Protein AF-L7S677-F1 (afdb_monomer)

Structure (mmCIF, N/CA/C/O backbone):
data_AF-L7S677-F1
#
_entry.id   AF-L7S677-F1
#
loop_
_atom_site.group_PDB
_atom_site.id
_atom_site.type_symbol
_atom_site.label_atom_id
_atom_site.label_alt_id
_atom_site.label_comp_id
_atom_site.label_asym_id
_atom_site.label_entity_id
_atom_site.label_seq_id
_atom_site.pdbx_PDB_ins_code
_atom_site.Cartn_x
_atom_site.Cartn_y
_atom_site.Cartn_z
_atom_site.occupancy
_atom_site.B_iso_or_equiv
_atom_site.auth_seq_id
_atom_site.auth_comp_id
_atom_site.auth_asym_id
_atom_site.auth_atom_id
_atom_site.pdbx_PDB_model_num
ATOM 1 N N . ASN A 1 1 ? 2.369 7.984 19.930 1.00 89.00 1 ASN A N 1
ATOM 2 C CA . ASN A 1 1 ? 3.121 6.798 19.449 1.00 89.00 1 ASN A CA 1
ATOM 3 C C . ASN A 1 1 ? 2.360 6.013 18.391 1.00 89.00 1 ASN A C 1
ATOM 5 O O . ASN A 1 1 ? 2.889 5.852 17.300 1.00 89.00 1 ASN A O 1
ATOM 9 N N . THR A 1 2 ? 1.112 5.613 18.650 1.00 97.69 2 THR A N 1
ATOM 10 C CA . THR A 1 2 ? 0.247 4.869 17.709 1.00 97.69 2 THR A CA 1
ATOM 11 C C . THR A 1 2 ? 0.176 5.500 16.314 1.00 97.69 2 THR A C 1
ATOM 13 O O . THR A 1 2 ? 0.432 4.824 15.320 1.00 97.69 2 THR A O 1
ATOM 16 N N . TRP A 1 3 ? -0.055 6.818 16.234 1.00 98.31 3 TRP A N 1
ATOM 17 C CA . TRP A 1 3 ? -0.102 7.558 14.964 1.00 98.31 3 TRP A CA 1
ATOM 18 C C . TRP A 1 3 ? 1.176 7.428 14.125 1.00 98.31 3 TRP A C 1
ATOM 20 O O . TRP A 1 3 ? 1.102 7.122 12.940 1.00 98.31 3 TRP A O 1
ATOM 30 N N . LEU A 1 4 ? 2.353 7.611 14.737 1.00 98.38 4 LEU A N 1
ATOM 31 C CA . LEU A 1 4 ? 3.632 7.538 14.024 1.00 98.38 4 LEU A CA 1
ATOM 32 C C . LEU A 1 4 ? 3.864 6.144 13.431 1.00 98.38 4 LEU A C 1
ATOM 34 O O . LEU A 1 4 ? 4.283 6.045 12.283 1.00 98.38 4 LEU A O 1
ATOM 38 N N . ILE A 1 5 ? 3.521 5.074 14.158 1.00 98.38 5 ILE A N 1
ATOM 39 C CA . ILE A 1 5 ? 3.566 3.719 13.585 1.00 98.38 5 ILE A CA 1
ATOM 40 C C . ILE A 1 5 ? 2.572 3.589 12.433 1.00 98.38 5 ILE A C 1
ATOM 42 O O . ILE A 1 5 ? 2.911 2.994 11.418 1.00 98.38 5 ILE A O 1
ATOM 46 N N . GLY A 1 6 ? 1.369 4.157 12.559 1.00 98.56 6 GLY A N 1
ATOM 47 C CA . GLY A 1 6 ? 0.382 4.162 11.478 1.00 98.56 6 GLY A CA 1
ATOM 48 C C . GLY A 1 6 ? 0.934 4.779 10.189 1.00 98.56 6 GLY A C 1
ATOM 49 O O . GLY A 1 6 ? 0.781 4.202 9.116 1.00 98.56 6 GLY A O 1
ATOM 50 N N . VAL A 1 7 ? 1.667 5.893 10.296 1.00 98.75 7 VAL A N 1
ATOM 51 C CA . VAL A 1 7 ? 2.364 6.512 9.155 1.00 98.75 7 VAL A CA 1
ATOM 52 C C . VAL A 1 7 ? 3.439 5.582 8.580 1.00 98.75 7 VAL A C 1
ATOM 54 O O . VAL A 1 7 ? 3.534 5.437 7.363 1.00 98.75 7 VAL A O 1
ATOM 57 N N . VAL A 1 8 ? 4.222 4.901 9.422 1.00 98.69 8 VAL A N 1
ATOM 58 C CA . VAL A 1 8 ? 5.234 3.932 8.956 1.00 98.69 8 VAL A CA 1
ATOM 59 C C . VAL A 1 8 ? 4.585 2.737 8.247 1.00 98.69 8 VAL A C 1
ATOM 61 O O . VAL A 1 8 ? 5.066 2.325 7.190 1.00 98.69 8 VAL A O 1
ATOM 64 N N . ILE A 1 9 ? 3.479 2.203 8.777 1.00 98.75 9 ILE A N 1
ATOM 65 C CA . ILE A 1 9 ? 2.702 1.131 8.138 1.00 98.75 9 ILE A CA 1
ATOM 66 C C . ILE A 1 9 ? 2.183 1.599 6.780 1.00 98.75 9 ILE A C 1
ATOM 68 O O . ILE A 1 9 ? 2.338 0.873 5.798 1.00 98.75 9 ILE A O 1
ATOM 72 N N . LEU A 1 10 ? 1.623 2.811 6.699 1.00 98.75 10 LEU A N 1
ATOM 73 C CA . LEU A 1 10 ? 1.127 3.388 5.450 1.00 98.75 10 LEU A CA 1
ATOM 74 C C . LEU A 1 10 ? 2.233 3.445 4.389 1.00 98.75 10 LEU A C 1
ATOM 76 O O . LEU A 1 10 ? 2.069 2.887 3.306 1.00 98.75 10 LEU A O 1
ATOM 80 N N . LEU A 1 11 ? 3.380 4.044 4.716 1.00 98.75 11 LEU A N 1
ATOM 81 C CA . LEU A 1 11 ? 4.506 4.173 3.785 1.00 98.75 11 LEU A CA 1
ATOM 82 C C . LEU A 1 11 ? 5.075 2.809 3.367 1.00 98.75 11 LEU A C 1
ATOM 84 O O . LEU A 1 11 ? 5.379 2.595 2.194 1.00 98.75 11 LEU A O 1
ATOM 88 N N . THR A 1 12 ? 5.168 1.858 4.300 1.00 98.69 12 THR A N 1
ATOM 89 C CA . THR A 1 12 ? 5.655 0.499 4.004 1.00 98.69 12 THR A CA 1
ATOM 90 C C . THR A 1 12 ? 4.664 -0.271 3.128 1.00 98.69 12 THR A C 1
ATOM 92 O O . THR A 1 12 ? 5.071 -1.004 2.227 1.00 98.69 12 THR A O 1
ATOM 95 N N . THR A 1 13 ? 3.359 -0.073 3.330 1.00 98.81 13 THR A N 1
ATOM 96 C CA . THR A 1 13 ? 2.303 -0.673 2.499 1.00 98.81 13 THR A CA 1
ATOM 97 C C . THR A 1 13 ? 2.331 -0.102 1.084 1.00 98.81 13 THR A C 1
ATOM 99 O O . THR A 1 13 ? 2.283 -0.869 0.124 1.00 98.81 13 THR A O 1
ATOM 102 N N . MET A 1 14 ? 2.501 1.219 0.936 1.00 98.69 14 MET A N 1
ATOM 103 C CA . MET A 1 14 ? 2.680 1.869 -0.370 1.00 98.69 14 MET A CA 1
ATOM 104 C C . MET A 1 14 ? 3.898 1.310 -1.112 1.00 98.69 14 MET A C 1
ATOM 106 O O . MET A 1 14 ? 3.789 0.941 -2.280 1.00 98.69 14 MET A O 1
ATOM 110 N N . LEU A 1 15 ? 5.037 1.181 -0.423 1.00 98.38 15 LEU A N 1
ATOM 111 C CA . LEU A 1 15 ? 6.243 0.574 -0.986 1.00 98.38 15 LEU A CA 1
ATOM 112 C C . LEU A 1 15 ? 5.997 -0.880 -1.414 1.00 98.38 15 LEU A C 1
ATOM 114 O O . LEU A 1 15 ? 6.365 -1.269 -2.518 1.00 98.38 15 LEU A O 1
ATOM 118 N N . THR A 1 16 ? 5.341 -1.675 -0.569 1.00 98.75 16 THR A N 1
ATOM 119 C CA . THR A 1 16 ? 5.040 -3.087 -0.851 1.00 98.75 16 THR A CA 1
ATOM 120 C C . THR A 1 16 ? 4.147 -3.240 -2.080 1.00 98.75 16 THR A C 1
ATOM 122 O O . THR A 1 16 ? 4.438 -4.071 -2.943 1.00 98.75 16 THR A O 1
ATOM 125 N N . ALA A 1 17 ? 3.092 -2.427 -2.186 1.00 98.69 17 ALA A N 1
ATOM 126 C CA . ALA A 1 17 ? 2.174 -2.429 -3.321 1.00 98.69 17 ALA A CA 1
ATOM 127 C C . ALA A 1 17 ? 2.871 -1.994 -4.616 1.00 98.69 17 ALA A C 1
ATOM 129 O O . ALA A 1 17 ? 2.725 -2.664 -5.636 1.00 98.69 17 ALA A O 1
ATOM 130 N N . PHE A 1 18 ? 3.686 -0.934 -4.562 1.00 98.62 18 PHE A N 1
ATOM 131 C CA . PHE A 1 18 ? 4.504 -0.497 -5.693 1.00 98.62 18 PHE A CA 1
ATOM 132 C C . PHE A 1 18 ? 5.415 -1.624 -6.190 1.00 98.62 18 PHE A C 1
ATOM 134 O O . PHE A 1 18 ? 5.365 -1.964 -7.367 1.00 98.62 18 PHE A O 1
ATOM 141 N N . LEU A 1 19 ? 6.188 -2.258 -5.301 1.00 98.50 19 LEU A N 1
ATOM 142 C CA . LEU A 1 19 ? 7.079 -3.358 -5.681 1.00 98.50 19 LEU A CA 1
ATOM 143 C C . LEU A 1 19 ? 6.311 -4.535 -6.296 1.00 98.50 19 LEU A C 1
ATOM 145 O O . LEU A 1 19 ? 6.774 -5.109 -7.277 1.00 98.50 19 LEU A O 1
ATOM 149 N N . GLY A 1 20 ? 5.130 -4.856 -5.758 1.00 98.44 20 GLY A N 1
ATOM 150 C CA . GLY A 1 20 ? 4.251 -5.901 -6.287 1.00 98.44 20 GLY A CA 1
ATOM 151 C C . GLY A 1 20 ? 3.733 -5.585 -7.688 1.00 98.44 20 GLY A C 1
ATOM 152 O O . GLY A 1 20 ? 3.725 -6.458 -8.553 1.00 98.44 20 GLY A O 1
ATOM 153 N N . TYR A 1 21 ? 3.378 -4.324 -7.943 1.00 98.38 21 TYR A N 1
ATOM 154 C CA . TYR A 1 21 ? 2.912 -3.866 -9.252 1.00 98.38 21 TYR A CA 1
ATOM 155 C C . TYR A 1 21 ? 3.989 -3.958 -10.341 1.00 98.38 21 TYR A C 1
ATOM 157 O O . TYR A 1 21 ? 3.660 -4.044 -11.522 1.00 98.38 21 TYR A O 1
ATOM 165 N N . VAL A 1 22 ? 5.275 -3.992 -9.979 1.00 98.31 22 VAL A N 1
ATOM 166 C CA . VAL A 1 22 ? 6.378 -4.172 -10.940 1.00 98.31 22 VAL A CA 1
ATOM 167 C C . VAL A 1 22 ? 6.514 -5.631 -11.405 1.00 98.31 22 VAL A C 1
ATOM 169 O O . VAL A 1 22 ? 6.987 -5.883 -12.513 1.00 98.31 22 VAL A O 1
ATOM 172 N N . LEU A 1 23 ? 6.079 -6.603 -10.594 1.00 98.19 23 LEU A N 1
ATOM 173 C CA . LEU A 1 23 ? 6.353 -8.030 -10.815 1.00 98.19 23 LEU A CA 1
ATOM 174 C C . LEU A 1 23 ? 5.742 -8.648 -12.087 1.00 98.19 23 LEU A C 1
ATOM 176 O O . LEU A 1 23 ? 6.419 -9.481 -12.690 1.00 98.19 23 LEU A O 1
ATOM 180 N N . PRO A 1 24 ? 4.527 -8.272 -12.542 1.00 97.50 24 PRO A N 1
ATOM 181 C CA . PRO A 1 24 ? 3.958 -8.793 -13.789 1.00 97.50 24 PRO A CA 1
ATOM 182 C C . PRO A 1 24 ? 4.765 -8.439 -15.045 1.00 97.50 24 PRO A C 1
ATOM 184 O O . PRO A 1 24 ? 4.596 -9.084 -16.077 1.00 97.50 24 PRO A O 1
ATOM 187 N N . TRP A 1 25 ? 5.648 -7.437 -14.954 1.00 97.19 25 TRP A N 1
ATOM 188 C CA . TRP A 1 25 ? 6.532 -7.003 -16.037 1.00 97.19 25 TRP A CA 1
ATOM 189 C C . TRP A 1 25 ? 5.799 -6.550 -17.315 1.00 97.19 25 TRP A C 1
ATOM 191 O O . TRP A 1 25 ? 6.217 -6.837 -18.443 1.00 97.19 25 TRP A O 1
ATOM 201 N N . GLY A 1 26 ? 4.693 -5.824 -17.132 1.00 98.00 26 GLY A N 1
ATOM 202 C CA . GLY A 1 26 ? 4.003 -5.115 -18.208 1.00 98.00 26 GLY A CA 1
ATOM 203 C C . GLY A 1 26 ? 4.576 -3.717 -18.471 1.00 98.00 26 GLY A C 1
ATOM 204 O O . GLY A 1 26 ? 5.535 -3.286 -17.821 1.00 98.00 26 GLY A O 1
ATOM 205 N N . GLN A 1 27 ? 3.999 -2.988 -19.428 1.00 97.88 27 GLN A N 1
ATOM 206 C CA . GLN A 1 27 ? 4.455 -1.632 -19.759 1.00 97.88 27 GLN A CA 1
ATOM 207 C C . GLN A 1 27 ? 4.363 -0.671 -18.568 1.00 97.88 27 GLN A C 1
ATOM 209 O O . GLN A 1 27 ? 5.358 -0.045 -18.195 1.00 97.88 27 GLN A O 1
ATOM 214 N N . MET A 1 28 ? 3.198 -0.602 -17.923 1.00 97.81 28 MET A N 1
ATOM 215 C CA . MET A 1 28 ? 2.997 0.250 -16.751 1.00 97.81 28 MET A CA 1
ATOM 216 C C . MET A 1 28 ? 3.874 -0.173 -15.566 1.00 97.81 28 MET A C 1
ATOM 218 O O . MET A 1 28 ? 4.379 0.685 -14.841 1.00 97.81 28 MET A O 1
ATOM 222 N N . SER A 1 29 ? 4.140 -1.472 -15.399 1.00 97.62 29 SER A N 1
ATOM 223 C CA . SER A 1 29 ? 5.113 -1.982 -14.426 1.00 97.62 29 SER A CA 1
ATOM 224 C C . SER A 1 29 ? 6.520 -1.413 -14.656 1.00 97.62 29 SER A C 1
ATOM 226 O O . SER A 1 29 ? 7.119 -0.874 -13.724 1.00 97.62 29 SER A O 1
ATOM 228 N N . LEU A 1 30 ? 7.056 -1.511 -15.880 1.00 97.88 30 LEU A N 1
ATOM 229 C CA . LEU A 1 30 ? 8.417 -1.061 -16.203 1.00 97.88 30 LEU A CA 1
ATOM 230 C C . LEU A 1 30 ? 8.558 0.460 -16.080 1.00 97.88 30 LEU A C 1
ATOM 232 O O . LEU A 1 30 ? 9.489 0.960 -15.439 1.00 97.88 30 LEU A O 1
ATOM 236 N N . TRP A 1 31 ? 7.645 1.204 -16.701 1.00 98.12 31 TRP A N 1
ATOM 237 C CA . TRP A 1 31 ? 7.736 2.661 -16.749 1.00 98.12 31 TRP A CA 1
ATOM 238 C C . TRP A 1 31 ? 7.399 3.299 -15.406 1.00 98.12 31 TRP A C 1
ATOM 240 O O . TRP A 1 31 ? 8.107 4.211 -14.978 1.00 98.12 31 TRP A O 1
ATOM 250 N N . GLY A 1 32 ? 6.424 2.753 -14.675 1.00 97.25 32 GLY A N 1
ATOM 251 C CA . GLY A 1 32 ? 6.151 3.151 -13.296 1.00 97.25 32 GLY A CA 1
ATOM 252 C C . GLY A 1 32 ? 7.367 2.941 -12.393 1.00 97.25 32 GLY A C 1
ATOM 253 O O . GLY A 1 32 ? 7.753 3.848 -11.653 1.00 97.25 32 GLY A O 1
ATOM 254 N N . ALA A 1 33 ? 8.038 1.788 -12.509 1.00 97.50 33 ALA A N 1
ATOM 255 C CA . ALA A 1 33 ? 9.273 1.536 -11.775 1.00 97.50 33 ALA A CA 1
ATOM 256 C C . ALA A 1 33 ? 10.366 2.554 -12.131 1.00 97.50 33 ALA A C 1
ATOM 258 O O . ALA A 1 33 ? 11.028 3.084 -11.235 1.00 97.50 33 ALA A O 1
ATOM 259 N N . THR A 1 34 ? 10.517 2.859 -13.422 1.00 97.50 34 THR A N 1
ATOM 260 C CA . THR A 1 34 ? 11.525 3.795 -13.940 1.00 97.50 34 THR A CA 1
ATOM 261 C C . THR A 1 34 ? 11.305 5.194 -13.379 1.00 97.50 34 THR A C 1
ATOM 263 O O . THR A 1 34 ? 12.231 5.779 -12.827 1.00 97.50 34 THR A O 1
ATOM 266 N N . VAL A 1 35 ? 10.082 5.723 -13.457 1.00 98.00 35 VAL A N 1
ATOM 267 C CA . VAL A 1 35 ? 9.761 7.080 -12.989 1.00 98.00 35 VAL A CA 1
ATOM 268 C C . VAL A 1 35 ? 9.901 7.196 -11.472 1.00 98.00 35 VAL A C 1
ATOM 270 O O . VAL A 1 35 ? 10.595 8.090 -10.993 1.00 98.00 35 VAL A O 1
ATOM 273 N N . ILE A 1 36 ? 9.288 6.284 -10.709 1.00 98.06 36 ILE A N 1
ATOM 274 C CA . ILE A 1 36 ? 9.241 6.385 -9.241 1.00 98.06 36 ILE A CA 1
ATOM 275 C C . ILE A 1 36 ? 10.641 6.272 -8.636 1.00 98.06 36 ILE A C 1
ATOM 277 O O . ILE A 1 36 ? 11.004 7.064 -7.769 1.00 98.06 36 ILE A O 1
ATOM 281 N N . THR A 1 37 ? 11.456 5.322 -9.097 1.00 97.62 37 THR A N 1
ATOM 282 C CA . THR A 1 37 ? 12.818 5.166 -8.561 1.00 97.62 37 THR A CA 1
ATOM 283 C C . THR A 1 37 ? 13.746 6.298 -8.990 1.00 97.62 37 THR A C 1
ATOM 285 O O . THR A 1 37 ? 14.590 6.711 -8.193 1.00 97.62 37 THR A O 1
ATOM 288 N N . ASN A 1 38 ? 13.552 6.870 -10.184 1.00 97.69 38 ASN A N 1
ATOM 289 C CA . ASN A 1 38 ? 14.314 8.032 -10.636 1.00 97.69 38 ASN A CA 1
ATOM 290 C C . ASN A 1 38 ? 14.063 9.295 -9.809 1.00 97.69 38 ASN A C 1
ATOM 292 O O . ASN A 1 38 ? 14.910 10.178 -9.826 1.00 97.69 38 ASN A O 1
ATOM 296 N N . LEU A 1 39 ? 12.988 9.391 -9.019 1.00 97.75 39 LEU A N 1
ATOM 297 C CA . LEU A 1 39 ? 12.811 10.524 -8.099 1.00 97.75 39 LEU A CA 1
ATOM 298 C C . LEU A 1 39 ? 13.998 10.683 -7.130 1.00 97.75 39 LEU A C 1
ATOM 300 O O . LEU A 1 39 ? 14.322 11.798 -6.726 1.00 97.75 39 LEU A O 1
ATOM 304 N N . LEU A 1 40 ? 14.701 9.591 -6.805 1.00 97.00 40 LEU A N 1
ATOM 305 C CA . LEU A 1 40 ? 15.903 9.633 -5.968 1.00 97.00 40 LEU A CA 1
ATOM 306 C C . LEU A 1 40 ? 17.083 10.339 -6.642 1.00 97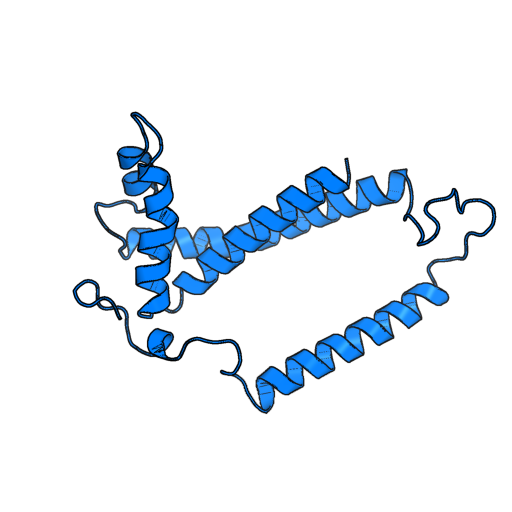.00 40 LEU A C 1
ATOM 308 O O . LEU A 1 40 ? 17.960 10.838 -5.938 1.00 97.00 40 LEU A O 1
ATOM 312 N N . SER A 1 41 ? 17.103 10.447 -7.976 1.00 97.62 41 SER A N 1
ATOM 313 C CA . SER A 1 41 ? 18.159 11.172 -8.688 1.00 97.62 41 SER A CA 1
ATOM 314 C C . SER A 1 41 ? 18.168 12.665 -8.360 1.00 97.62 41 SER A C 1
ATOM 316 O O . SER A 1 41 ? 19.183 13.320 -8.577 1.00 97.62 41 SER A O 1
ATOM 318 N N . ALA A 1 42 ? 17.063 13.199 -7.827 1.00 98.00 42 ALA A N 1
ATOM 319 C CA . ALA A 1 42 ? 16.955 14.590 -7.400 1.00 98.00 42 ALA A CA 1
ATOM 320 C C . ALA A 1 42 ? 17.726 14.893 -6.101 1.00 98.00 42 ALA A C 1
ATOM 322 O O . ALA A 1 42 ? 17.903 16.061 -5.759 1.00 98.00 42 ALA A O 1
ATOM 323 N N . ILE A 1 43 ? 18.196 13.873 -5.371 1.00 98.19 43 ILE A N 1
ATOM 324 C CA . ILE A 1 43 ? 19.008 14.071 -4.166 1.00 98.19 43 ILE A CA 1
ATOM 325 C C . ILE A 1 43 ? 20.398 14.591 -4.577 1.00 98.19 43 ILE A C 1
ATOM 327 O O . ILE A 1 43 ? 21.106 13.905 -5.325 1.00 98.19 43 ILE A O 1
ATOM 331 N N . PRO A 1 44 ? 20.840 15.762 -4.076 1.00 97.81 44 PRO A N 1
ATOM 332 C CA . PRO A 1 44 ? 22.141 16.320 -4.426 1.00 97.81 44 PRO A CA 1
ATOM 333 C C . PRO A 1 44 ? 23.294 15.365 -4.098 1.00 97.81 44 PRO A C 1
ATOM 335 O O . PRO A 1 44 ? 23.283 14.692 -3.067 1.00 97.81 44 PRO A O 1
ATOM 338 N N . TYR A 1 45 ? 24.311 15.349 -4.962 1.00 96.62 45 TYR A N 1
ATOM 339 C CA . TYR A 1 45 ? 25.568 14.592 -4.840 1.00 96.62 45 TYR A CA 1
ATOM 340 C C . TYR A 1 45 ? 25.459 13.060 -4.933 1.00 96.62 45 TYR A C 1
ATOM 342 O O . TYR A 1 45 ? 26.316 12.441 -5.557 1.00 96.62 45 TYR A O 1
ATOM 350 N N . ILE A 1 46 ? 24.427 12.443 -4.350 1.00 98.00 46 ILE A N 1
ATOM 351 C CA . ILE A 1 46 ? 24.302 10.978 -4.218 1.00 98.00 46 ILE A CA 1
ATOM 352 C C . ILE A 1 46 ? 23.093 10.380 -4.953 1.00 98.00 46 ILE A C 1
ATOM 354 O O . ILE A 1 46 ? 22.900 9.167 -4.934 1.00 98.00 46 ILE A O 1
ATOM 358 N N . GLY A 1 47 ? 22.248 11.195 -5.588 1.00 97.56 47 GLY A N 1
ATOM 359 C CA . GLY A 1 47 ? 21.006 10.708 -6.189 1.00 97.56 47 GLY A CA 1
ATOM 360 C C . GLY A 1 47 ? 21.223 9.692 -7.313 1.00 97.56 47 GLY A C 1
ATOM 361 O O . GLY A 1 47 ? 20.595 8.636 -7.339 1.00 97.56 47 GLY A O 1
ATOM 362 N N . THR A 1 48 ? 22.151 9.961 -8.231 1.00 97.00 48 THR A N 1
ATOM 363 C CA . THR A 1 48 ? 22.437 9.062 -9.364 1.00 97.00 48 THR A CA 1
ATOM 364 C C . THR A 1 48 ? 23.049 7.731 -8.917 1.00 97.00 48 THR A C 1
ATOM 366 O O . THR A 1 48 ? 22.735 6.676 -9.478 1.00 97.00 48 THR A O 1
ATOM 369 N N . THR A 1 49 ? 23.881 7.748 -7.873 1.00 97.75 49 THR A N 1
ATOM 370 C CA . THR A 1 49 ? 24.455 6.529 -7.291 1.00 97.75 49 THR A CA 1
ATOM 371 C C . THR A 1 49 ? 23.399 5.719 -6.540 1.00 97.75 49 THR A C 1
ATOM 373 O O . THR A 1 49 ? 23.379 4.499 -6.669 1.00 97.75 49 THR A O 1
ATOM 376 N N . MET A 1 50 ? 22.460 6.368 -5.840 1.00 97.62 50 MET A N 1
ATOM 377 C CA . MET A 1 50 ? 21.304 5.707 -5.214 1.00 97.62 50 MET A CA 1
ATOM 378 C C . MET A 1 50 ? 20.435 4.972 -6.243 1.00 97.62 50 MET A C 1
ATOM 380 O O . MET A 1 50 ? 20.111 3.802 -6.046 1.00 97.62 50 MET A O 1
ATOM 384 N N . VAL A 1 51 ? 20.086 5.629 -7.355 1.00 98.06 51 VAL A N 1
ATOM 385 C CA . VAL A 1 51 ? 19.255 5.032 -8.416 1.00 98.06 51 VAL A CA 1
ATOM 386 C C . VAL A 1 51 ? 19.918 3.787 -9.004 1.00 98.06 51 VAL A C 1
ATOM 388 O O . VAL A 1 51 ? 19.331 2.705 -8.999 1.00 98.06 51 VAL A O 1
ATOM 391 N N . THR A 1 52 ? 21.170 3.911 -9.450 1.00 97.38 52 THR A N 1
ATOM 392 C CA . THR A 1 52 ? 21.913 2.787 -10.050 1.00 97.38 52 THR A CA 1
ATOM 393 C C . THR A 1 52 ? 22.162 1.655 -9.050 1.00 97.38 52 THR A C 1
ATOM 395 O O . THR A 1 52 ? 22.120 0.478 -9.421 1.00 97.38 52 THR A O 1
ATOM 398 N N . TRP A 1 53 ? 22.328 1.975 -7.761 1.00 97.56 53 TRP A N 1
ATOM 399 C CA . TRP A 1 53 ? 22.416 0.983 -6.691 1.00 97.56 53 TRP A CA 1
ATOM 400 C C . TRP A 1 53 ? 21.099 0.231 -6.466 1.00 97.56 53 TRP A C 1
ATOM 402 O O . TRP A 1 53 ? 21.122 -0.986 -6.274 1.00 97.56 53 TRP A O 1
ATOM 412 N N . ILE A 1 54 ? 19.945 0.906 -6.512 1.00 96.75 54 ILE A N 1
ATOM 413 C CA . ILE A 1 54 ? 18.627 0.253 -6.409 1.00 96.75 54 ILE A CA 1
ATOM 414 C C . ILE A 1 54 ? 18.381 -0.647 -7.617 1.00 96.75 54 ILE A C 1
ATOM 416 O O . ILE A 1 54 ? 17.960 -1.796 -7.457 1.00 96.75 54 ILE A O 1
ATOM 420 N N . TRP A 1 55 ? 18.683 -0.161 -8.818 1.00 97.81 55 TRP A N 1
ATOM 421 C CA . TRP A 1 55 ? 18.498 -0.938 -10.038 1.00 97.81 55 TRP A CA 1
ATOM 422 C C . TRP A 1 55 ? 19.449 -2.127 -10.122 1.00 97.81 55 TRP A C 1
ATOM 424 O O . TRP A 1 55 ? 19.070 -3.163 -10.662 1.00 97.81 55 TRP A O 1
ATOM 434 N N . GLY A 1 56 ? 20.653 -2.016 -9.554 1.00 96.50 56 GLY A N 1
ATOM 435 C CA . GLY A 1 56 ? 21.702 -3.016 -9.740 1.00 96.50 56 GLY A CA 1
ATOM 436 C C . GLY A 1 56 ? 22.203 -3.024 -11.186 1.00 96.50 56 GLY A C 1
ATOM 437 O O . GLY A 1 56 ? 22.420 -4.094 -11.755 1.00 96.50 56 GLY A O 1
ATOM 438 N N . GLY A 1 57 ? 22.297 -1.837 -11.792 1.00 95.38 57 GLY A N 1
ATOM 439 C CA . GLY A 1 57 ? 22.629 -1.615 -13.197 1.00 95.38 57 GLY A CA 1
ATOM 440 C C . GLY A 1 57 ? 22.356 -0.170 -13.629 1.00 95.38 57 GLY A C 1
ATOM 441 O O . GLY A 1 57 ? 22.017 0.683 -12.812 1.00 95.38 57 GLY A O 1
ATOM 442 N N . PHE A 1 58 ? 22.496 0.103 -14.927 1.00 96.50 58 PHE A N 1
ATOM 443 C CA . PHE A 1 58 ? 22.252 1.432 -15.513 1.00 96.50 58 PHE A CA 1
ATOM 444 C C . PHE A 1 58 ? 20.792 1.675 -15.914 1.00 96.50 58 PHE A C 1
ATOM 446 O O . PHE A 1 58 ? 20.425 2.789 -16.272 1.00 96.50 58 PHE A O 1
ATOM 453 N N . SER A 1 59 ? 19.968 0.634 -15.869 1.00 94.56 59 SER A N 1
ATOM 454 C CA . SER A 1 59 ? 18.547 0.666 -16.189 1.00 94.56 59 SER A CA 1
ATOM 455 C C . SER A 1 59 ? 17.823 -0.439 -15.430 1.00 94.56 59 SER A C 1
ATOM 457 O O . SER A 1 59 ? 18.445 -1.366 -14.894 1.00 94.56 59 SER A O 1
ATOM 459 N N . ILE A 1 60 ? 16.496 -0.342 -15.392 1.00 95.88 60 ILE A N 1
ATOM 460 C CA . ILE A 1 60 ? 15.652 -1.384 -14.817 1.00 95.88 60 ILE A CA 1
ATOM 461 C C . ILE A 1 60 ? 15.776 -2.656 -15.652 1.00 95.88 60 ILE A C 1
ATOM 463 O O . ILE A 1 60 ? 15.548 -2.662 -16.860 1.00 95.88 60 ILE A O 1
ATOM 467 N N . SER A 1 61 ? 16.173 -3.740 -14.990 1.00 93.69 61 SER A N 1
ATOM 468 C CA . SER A 1 61 ? 16.480 -5.017 -15.634 1.00 93.69 61 SER A CA 1
ATOM 469 C C . SER A 1 61 ? 16.164 -6.200 -14.711 1.00 93.69 61 SER A C 1
ATOM 471 O O . SER A 1 61 ? 15.546 -6.043 -13.655 1.00 93.69 61 SER A O 1
ATOM 473 N N . ASN A 1 62 ? 16.598 -7.405 -15.090 1.00 95.12 62 ASN A N 1
ATOM 474 C CA . ASN A 1 62 ? 16.353 -8.622 -14.316 1.00 95.12 62 ASN A CA 1
ATOM 475 C C . ASN A 1 62 ? 16.938 -8.571 -12.888 1.00 95.12 62 ASN A C 1
ATOM 477 O O . ASN A 1 62 ? 16.352 -9.131 -11.957 1.00 95.12 62 ASN A O 1
ATOM 481 N N . SER A 1 63 ? 18.069 -7.879 -12.693 1.00 96.12 63 SER A N 1
ATOM 482 C CA . SER A 1 63 ? 18.646 -7.678 -11.356 1.00 96.12 63 SER A CA 1
ATOM 483 C C . SER A 1 63 ? 17.697 -6.874 -10.464 1.00 96.12 63 SER A C 1
ATOM 485 O O . SER A 1 63 ? 17.475 -7.244 -9.311 1.00 96.12 63 SER A O 1
ATOM 487 N N . THR A 1 64 ? 17.066 -5.832 -11.013 1.00 97.06 64 THR A N 1
ATOM 488 C CA . THR A 1 64 ? 16.052 -5.026 -10.325 1.00 97.06 64 THR A CA 1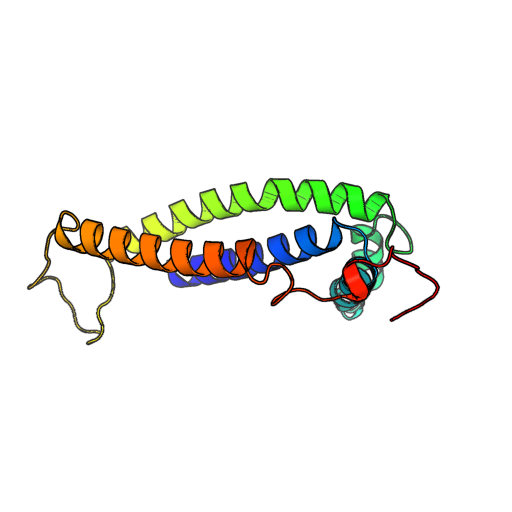
ATOM 489 C C . THR A 1 64 ? 14.840 -5.876 -9.952 1.00 97.06 64 THR A C 1
ATOM 491 O O . THR A 1 64 ? 14.448 -5.902 -8.786 1.00 97.06 64 THR A O 1
ATOM 494 N N . LEU A 1 65 ? 14.292 -6.630 -10.911 1.00 96.94 65 LEU A N 1
ATOM 495 C CA . LEU A 1 65 ? 13.087 -7.441 -10.714 1.00 96.94 65 LEU A CA 1
ATOM 496 C C . LEU A 1 65 ? 13.268 -8.502 -9.619 1.00 96.94 65 LEU A C 1
ATOM 498 O O . LEU A 1 65 ? 12.418 -8.646 -8.742 1.00 96.94 65 LEU A O 1
ATOM 502 N N . THR A 1 66 ? 14.411 -9.192 -9.614 1.00 97.94 66 THR A N 1
ATOM 503 C CA . THR A 1 66 ? 14.726 -10.224 -8.610 1.00 97.94 66 THR A CA 1
ATOM 504 C C . THR A 1 66 ? 14.798 -9.638 -7.194 1.00 97.94 66 THR A C 1
ATOM 506 O O . THR A 1 66 ? 14.295 -10.222 -6.228 1.00 97.94 66 THR A O 1
ATOM 509 N N . ARG A 1 67 ? 15.388 -8.444 -7.050 1.00 97.75 67 ARG A N 1
ATOM 510 C CA . ARG A 1 67 ? 15.447 -7.735 -5.762 1.00 97.75 67 ARG A CA 1
ATOM 511 C C . ARG A 1 67 ? 14.070 -7.244 -5.338 1.00 97.75 67 ARG A C 1
ATOM 513 O O . ARG A 1 67 ? 13.707 -7.393 -4.175 1.00 97.75 67 ARG A O 1
ATOM 520 N N . PHE A 1 68 ? 13.295 -6.698 -6.271 1.00 98.38 68 PHE A N 1
ATOM 521 C CA . PHE A 1 68 ? 11.948 -6.198 -6.003 1.00 98.38 68 PHE A CA 1
ATOM 522 C C . PHE A 1 68 ? 11.020 -7.321 -5.555 1.00 98.38 68 PHE A C 1
ATOM 524 O O . PHE A 1 68 ? 10.292 -7.133 -4.588 1.00 98.38 68 PHE A O 1
ATOM 531 N N . PHE A 1 69 ? 11.116 -8.506 -6.163 1.00 98.50 69 PHE A N 1
ATOM 532 C CA . PHE A 1 69 ? 10.419 -9.701 -5.691 1.00 98.50 69 PHE A CA 1
ATOM 533 C C . PHE A 1 69 ? 10.788 -10.043 -4.243 1.00 98.50 69 PHE A C 1
ATOM 535 O O . PHE A 1 69 ? 9.909 -10.225 -3.404 1.00 98.50 69 PHE A O 1
ATOM 542 N N . THR A 1 70 ? 12.086 -10.063 -3.928 1.00 98.50 70 THR A N 1
ATOM 543 C CA . THR A 1 70 ? 12.571 -10.384 -2.575 1.00 98.50 70 THR A CA 1
ATOM 544 C C . THR A 1 70 ? 12.044 -9.389 -1.536 1.00 98.50 70 THR A C 1
ATOM 546 O O . THR A 1 70 ? 11.582 -9.787 -0.468 1.00 98.50 70 THR A O 1
ATOM 549 N N . PHE A 1 71 ? 12.062 -8.092 -1.851 1.00 98.44 71 PHE A N 1
ATOM 550 C CA . PHE A 1 71 ? 11.532 -7.056 -0.964 1.00 98.44 71 PHE A CA 1
ATOM 551 C C . PHE A 1 71 ? 10.005 -7.079 -0.862 1.00 98.44 71 PHE A C 1
ATOM 553 O O . PHE A 1 71 ? 9.476 -6.956 0.240 1.00 98.44 71 PHE A O 1
ATOM 560 N N . HIS A 1 72 ? 9.294 -7.284 -1.973 1.00 98.62 72 HIS A N 1
ATOM 561 C CA . HIS A 1 72 ? 7.840 -7.441 -1.980 1.00 98.62 72 HIS A CA 1
ATOM 562 C C . HIS A 1 72 ? 7.399 -8.634 -1.127 1.00 98.62 72 HIS A C 1
ATOM 564 O O . HIS A 1 72 ? 6.391 -8.545 -0.439 1.00 98.62 72 HIS A O 1
ATOM 570 N N . PHE A 1 73 ? 8.171 -9.722 -1.123 1.00 98.62 73 PHE A N 1
ATOM 571 C CA . PHE A 1 73 ? 7.926 -10.864 -0.248 1.00 98.62 73 PHE A CA 1
ATOM 572 C C . PHE A 1 73 ? 8.196 -10.539 1.228 1.00 98.62 73 PHE A C 1
ATOM 574 O O . PHE A 1 73 ? 7.421 -10.923 2.097 1.00 98.62 73 PHE A O 1
ATOM 581 N N . LEU A 1 74 ? 9.288 -9.830 1.529 1.00 98.75 74 LEU A N 1
ATOM 582 C CA . LEU A 1 74 ? 9.706 -9.532 2.902 1.00 98.75 74 LEU A CA 1
ATOM 583 C C . LEU A 1 74 ? 8.796 -8.513 3.608 1.00 98.75 74 LEU A C 1
ATOM 585 O O . LEU A 1 74 ? 8.448 -8.697 4.776 1.00 98.75 74 LEU A O 1
ATOM 589 N N . PHE A 1 75 ? 8.432 -7.419 2.935 1.00 98.75 75 PHE A N 1
ATOM 590 C CA . PHE A 1 75 ? 7.755 -6.294 3.585 1.00 98.75 75 PHE A CA 1
ATOM 591 C C . PHE A 1 75 ? 6.382 -6.608 4.201 1.00 98.75 75 PHE A C 1
ATOM 593 O O .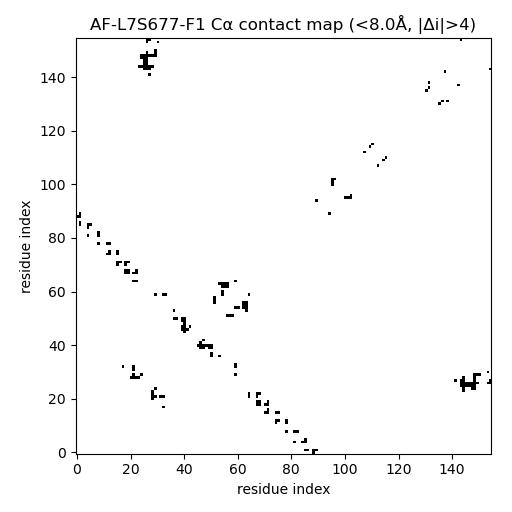 PHE A 1 75 ? 6.123 -6.073 5.278 1.00 98.75 75 PHE A O 1
ATOM 600 N N . PRO A 1 76 ? 5.527 -7.490 3.649 1.00 98.69 76 PRO A N 1
ATOM 601 C CA . PRO A 1 76 ? 4.304 -7.933 4.319 1.00 98.69 76 PRO A CA 1
ATOM 602 C C . PRO A 1 76 ? 4.539 -8.479 5.735 1.00 98.69 76 PRO A C 1
ATOM 604 O O . PRO A 1 76 ? 3.764 -8.184 6.644 1.00 98.69 76 PRO A O 1
ATOM 607 N N . PHE A 1 77 ? 5.636 -9.208 5.967 1.00 98.62 77 PHE A N 1
ATOM 608 C CA . PHE A 1 77 ? 5.983 -9.712 7.302 1.00 98.62 77 PHE A CA 1
ATOM 609 C C . PHE A 1 77 ? 6.459 -8.596 8.239 1.00 98.62 77 PHE A C 1
ATOM 611 O O . PHE A 1 77 ? 6.166 -8.615 9.434 1.00 98.62 77 PHE A O 1
ATOM 618 N N . ILE A 1 78 ? 7.144 -7.586 7.699 1.00 98.75 78 ILE A N 1
ATOM 619 C CA . ILE A 1 78 ? 7.504 -6.379 8.453 1.00 98.75 78 ILE A CA 1
ATOM 620 C C . ILE A 1 78 ? 6.239 -5.587 8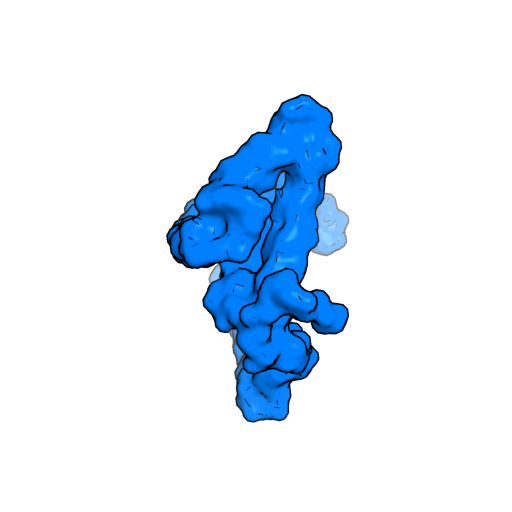.819 1.00 98.75 78 ILE A C 1
ATOM 622 O O . ILE A 1 78 ? 6.104 -5.157 9.962 1.00 98.75 78 ILE A O 1
ATOM 626 N N . ILE A 1 79 ? 5.280 -5.448 7.898 1.00 98.81 79 ILE A N 1
ATOM 627 C CA . ILE A 1 79 ? 3.983 -4.802 8.151 1.00 98.81 79 ILE A CA 1
ATOM 628 C C . ILE A 1 79 ? 3.218 -5.542 9.252 1.00 98.81 79 ILE A C 1
ATOM 630 O O . ILE A 1 79 ? 2.657 -4.890 10.132 1.00 98.81 79 ILE A O 1
ATOM 634 N N . LEU A 1 80 ? 3.235 -6.878 9.263 1.00 98.69 80 LEU A N 1
ATOM 635 C CA . LEU A 1 80 ? 2.634 -7.667 10.341 1.00 98.69 80 LEU A CA 1
ATOM 636 C C . LEU A 1 80 ? 3.255 -7.319 11.704 1.00 98.69 80 LEU A C 1
ATOM 638 O O . LEU A 1 80 ? 2.528 -7.017 12.649 1.00 98.69 80 LEU A O 1
ATOM 642 N N . ALA A 1 81 ? 4.588 -7.289 11.800 1.00 98.62 81 ALA A N 1
ATOM 643 C CA . ALA A 1 81 ? 5.281 -6.916 13.035 1.00 98.62 81 ALA A CA 1
ATOM 644 C C . ALA A 1 81 ? 4.961 -5.474 13.475 1.00 98.62 81 ALA A C 1
ATOM 646 O O . ALA A 1 81 ? 4.680 -5.225 14.650 1.00 98.62 81 ALA A O 1
ATOM 647 N N . LEU A 1 82 ? 4.938 -4.527 12.530 1.00 98.62 82 LEU A N 1
ATOM 648 C CA . LEU A 1 82 ? 4.553 -3.137 12.786 1.00 98.62 82 LEU A CA 1
ATOM 649 C C . LEU A 1 82 ? 3.092 -3.016 13.233 1.00 98.62 82 LEU A C 1
ATOM 651 O O . LEU A 1 82 ? 2.791 -2.193 14.091 1.00 98.62 82 LEU A O 1
ATOM 655 N N . THR A 1 83 ? 2.190 -3.839 12.698 1.00 98.69 83 THR A N 1
ATOM 656 C CA . THR A 1 83 ? 0.769 -3.851 13.078 1.00 98.69 83 THR A CA 1
ATOM 657 C C . THR A 1 83 ? 0.594 -4.330 14.516 1.00 98.69 83 THR A C 1
ATOM 659 O O . THR A 1 83 ? -0.150 -3.714 15.276 1.00 98.69 83 THR A O 1
ATOM 662 N N . THR A 1 84 ? 1.343 -5.351 14.942 1.00 98.44 84 THR A N 1
ATOM 663 C CA . THR A 1 84 ? 1.380 -5.772 16.353 1.00 98.44 84 THR A CA 1
ATOM 664 C C . THR A 1 84 ? 1.855 -4.637 17.263 1.00 98.44 84 THR A C 1
ATOM 666 O O . THR A 1 84 ? 1.233 -4.369 18.289 1.00 98.44 84 THR A O 1
ATOM 669 N N . LEU A 1 85 ? 2.912 -3.915 16.869 1.00 98.31 85 LEU A N 1
ATOM 670 C CA . LEU A 1 85 ? 3.411 -2.746 17.605 1.00 98.31 85 LEU A CA 1
ATOM 671 C C . LEU A 1 85 ? 2.371 -1.607 17.649 1.00 98.31 85 LEU A C 1
ATOM 673 O O . LEU A 1 85 ? 2.198 -0.952 18.676 1.00 98.31 85 LEU A O 1
ATOM 677 N N . HIS A 1 86 ? 1.661 -1.381 16.541 1.00 98.50 86 HIS A N 1
ATOM 678 C CA . HIS A 1 86 ? 0.598 -0.383 16.437 1.00 98.50 86 HIS A CA 1
ATOM 679 C C . HIS A 1 86 ? -0.546 -0.681 17.412 1.00 98.50 86 HIS A C 1
ATOM 681 O O . HIS A 1 86 ? -0.972 0.211 18.145 1.00 98.50 86 HIS A O 1
ATOM 687 N N . ILE A 1 87 ? -1.001 -1.937 17.456 1.00 98.50 87 ILE A N 1
ATOM 688 C CA . ILE A 1 87 ? -2.059 -2.394 18.364 1.00 98.50 87 ILE A CA 1
ATOM 689 C C . ILE A 1 87 ? -1.596 -2.313 19.821 1.00 98.50 87 ILE A C 1
ATOM 691 O O . ILE A 1 87 ? -2.359 -1.854 20.665 1.00 98.50 87 ILE A O 1
ATOM 695 N N . LEU A 1 88 ? -0.342 -2.672 20.118 1.00 98.38 88 LEU A N 1
ATOM 696 C CA . LEU A 1 88 ? 0.217 -2.553 21.467 1.00 98.38 88 LEU A CA 1
ATOM 697 C C . LEU A 1 88 ? 0.120 -1.110 21.974 1.00 98.38 88 LEU A C 1
ATOM 699 O O . LEU A 1 88 ? -0.465 -0.875 23.026 1.00 98.38 88 LEU A O 1
ATOM 703 N N . PHE A 1 89 ? 0.596 -0.123 21.208 1.00 98.38 89 PHE A N 1
ATOM 704 C CA . PHE A 1 89 ? 0.477 1.278 21.632 1.00 98.38 89 PHE A CA 1
ATOM 705 C C . PHE A 1 89 ? -0.958 1.803 21.640 1.00 98.38 89 PHE A C 1
ATOM 707 O O . PHE A 1 89 ? -1.252 2.717 22.407 1.00 98.38 89 PHE A O 1
ATOM 714 N N . LEU A 1 90 ? -1.857 1.259 20.817 1.00 98.19 90 LEU A N 1
ATOM 715 C CA . LEU A 1 90 ? -3.282 1.567 20.927 1.00 98.19 90 LEU A CA 1
ATOM 716 C C . LEU A 1 90 ? -3.865 1.035 22.245 1.00 98.19 90 LEU A C 1
ATOM 718 O O . LEU A 1 90 ? -4.688 1.709 22.856 1.00 98.19 90 LEU A O 1
ATOM 722 N N . HIS A 1 91 ? -3.441 -0.145 22.699 1.00 97.38 91 HIS A N 1
ATOM 723 C CA . HIS A 1 91 ? -3.932 -0.758 23.934 1.00 97.38 91 HIS A CA 1
ATOM 724 C C . HIS A 1 91 ? -3.480 -0.015 25.198 1.00 97.38 91 HIS A C 1
ATOM 726 O O . HIS A 1 91 ? -4.220 -0.023 26.176 1.00 97.38 91 HIS A O 1
ATOM 732 N N . GLU A 1 92 ? -2.340 0.679 25.165 1.00 97.31 92 GLU A N 1
ATOM 733 C CA . GLU A 1 92 ? -1.879 1.520 26.284 1.00 97.31 92 GLU A CA 1
ATOM 734 C C . GLU A 1 92 ? -2.863 2.656 26.618 1.00 97.31 92 GLU A C 1
ATOM 736 O O . GLU A 1 92 ? -3.041 3.005 27.782 1.00 97.31 92 GLU A O 1
ATOM 741 N N . THR A 1 93 ? -3.519 3.242 25.609 1.00 94.94 93 THR A N 1
ATOM 742 C CA . THR A 1 93 ? -4.448 4.375 25.799 1.00 94.94 93 THR A CA 1
ATOM 743 C C . THR A 1 93 ? -5.917 4.011 25.594 1.00 94.94 93 THR A C 1
ATOM 745 O O . THR A 1 93 ? -6.803 4.743 26.026 1.00 94.94 93 THR A O 1
ATOM 748 N N . GLY A 1 94 ? -6.195 2.903 24.908 1.00 95.62 94 GLY A N 1
ATOM 749 C CA . GLY A 1 94 ? -7.515 2.594 24.368 1.00 95.62 94 GLY A CA 1
ATOM 750 C C . GLY A 1 94 ? -7.846 3.385 23.095 1.00 95.62 94 GLY A C 1
ATOM 751 O O . GLY A 1 94 ? -7.080 4.233 22.630 1.00 95.62 94 GLY A O 1
ATOM 752 N N . SER A 1 95 ? -9.007 3.074 22.512 1.00 96.44 95 SER A N 1
ATOM 753 C CA . SER A 1 95 ? -9.529 3.760 21.323 1.00 96.44 95 SER A CA 1
ATOM 754 C C . SER A 1 95 ? -10.109 5.131 21.669 1.00 96.44 95 SER A C 1
ATOM 756 O O . SER A 1 95 ? -10.700 5.311 22.730 1.00 96.44 95 SER A O 1
ATOM 758 N N . ASN A 1 96 ? -9.998 6.077 20.736 1.00 96.56 96 ASN A N 1
ATOM 759 C CA . ASN A 1 96 ? -10.745 7.332 20.805 1.00 96.56 96 ASN A CA 1
ATOM 760 C C . ASN A 1 96 ? -12.216 7.110 20.390 1.00 96.56 96 ASN A C 1
ATOM 762 O O . ASN A 1 96 ? -12.571 6.063 19.848 1.00 96.56 96 ASN A O 1
ATOM 766 N N . ASN A 1 97 ? -13.071 8.107 20.603 1.00 97.25 97 ASN A N 1
ATOM 767 C CA . ASN A 1 97 ? -14.482 8.090 20.217 1.00 97.25 97 ASN A CA 1
ATOM 768 C C . ASN A 1 97 ? -14.860 9.352 19.415 1.00 97.25 97 ASN A C 1
ATOM 770 O O . ASN A 1 97 ? -14.109 10.330 19.422 1.00 97.25 97 ASN A O 1
ATOM 774 N N . PRO A 1 98 ? -16.018 9.362 18.726 1.00 97.88 98 PRO A N 1
ATOM 775 C CA . PRO A 1 98 ? -16.417 10.474 17.858 1.00 97.88 98 PRO A CA 1
ATOM 776 C C . PRO A 1 98 ? -16.543 11.834 18.555 1.00 97.88 98 PRO A C 1
ATOM 778 O O . PRO A 1 98 ? -16.419 12.860 17.895 1.00 97.88 98 PRO A O 1
ATOM 781 N N . LEU A 1 99 ? -16.793 11.851 19.868 1.00 97.00 99 LEU A N 1
ATOM 782 C CA . LEU A 1 99 ? -16.903 13.086 20.646 1.00 97.00 99 LEU A CA 1
ATOM 783 C C . LEU A 1 99 ? -15.532 13.630 21.075 1.00 97.00 99 LEU A C 1
ATOM 785 O O . LEU A 1 99 ? -15.442 14.781 21.492 1.00 97.00 99 LEU A O 1
ATOM 789 N N . GLY A 1 100 ? -14.468 12.822 20.992 1.00 95.88 100 GLY A N 1
ATOM 790 C CA . GLY A 1 100 ? -13.113 13.211 21.389 1.00 95.88 100 GLY A CA 1
ATOM 791 C C . GLY A 1 100 ? -12.935 13.455 22.892 1.00 95.88 100 GLY A C 1
ATOM 792 O O . GLY A 1 100 ? -11.934 14.042 23.296 1.00 95.88 100 GLY A O 1
ATOM 793 N N . VAL A 1 101 ? -13.895 13.032 23.718 1.00 95.88 101 VAL A N 1
ATOM 794 C CA . VAL A 1 101 ? -13.850 13.144 25.188 1.00 95.88 101 VAL A CA 1
ATOM 795 C C . VAL A 1 101 ? -13.427 11.818 25.819 1.00 95.88 101 VAL A C 1
ATOM 797 O O . VAL A 1 101 ? -13.467 10.784 25.160 1.00 95.88 101 VAL A O 1
ATOM 800 N N . ASN A 1 102 ? -13.029 11.802 27.094 1.00 96.00 102 ASN A N 1
ATOM 801 C CA . ASN A 1 102 ? -12.713 10.538 27.767 1.00 96.00 102 ASN A CA 1
ATOM 802 C C . ASN A 1 102 ? -13.979 9.655 27.879 1.00 96.00 102 ASN A C 1
ATOM 804 O O . ASN A 1 102 ? -15.006 10.110 28.377 1.00 96.00 102 ASN A O 1
ATOM 808 N N . SER A 1 103 ? -13.897 8.401 27.422 1.00 95.75 103 SER A N 1
ATOM 809 C CA . SER A 1 103 ? -14.982 7.410 27.451 1.00 95.75 103 SER A CA 1
ATOM 810 C C . SER A 1 103 ? -14.864 6.367 28.572 1.00 95.75 103 SER A C 1
ATOM 812 O O . SER A 1 103 ? -15.606 5.391 28.564 1.00 95.75 103 SER A O 1
ATOM 814 N N . ASP A 1 104 ? -13.938 6.521 29.523 1.00 95.62 104 ASP A N 1
ATOM 815 C CA . ASP A 1 104 ? -13.691 5.555 30.606 1.00 95.62 104 ASP A CA 1
ATOM 816 C C . ASP A 1 104 ? -14.938 5.252 31.446 1.00 95.62 104 ASP A C 1
ATOM 818 O O . ASP A 1 104 ? -15.097 4.126 31.916 1.00 95.62 104 ASP A O 1
ATOM 822 N N . SER A 1 105 ? -15.839 6.226 31.603 1.00 95.62 105 SER A N 1
ATOM 823 C CA . SER A 1 105 ? -17.084 6.070 32.360 1.00 95.62 105 SER A CA 1
ATOM 824 C C . SER A 1 105 ? -18.140 5.202 31.670 1.00 95.62 105 SER A C 1
ATOM 826 O O . SER A 1 105 ? -19.099 4.810 32.326 1.00 95.62 105 SER A O 1
ATOM 828 N N . ASP A 1 106 ? -17.995 4.930 30.370 1.00 96.06 106 ASP A N 1
ATOM 829 C CA . ASP A 1 106 ? -18.993 4.228 29.549 1.00 96.06 106 ASP A CA 1
ATOM 830 C C . ASP A 1 106 ? -18.331 3.217 28.596 1.00 96.06 106 ASP A C 1
ATOM 832 O O . ASP A 1 106 ? -18.600 3.144 27.395 1.00 96.06 106 ASP A O 1
ATOM 836 N N . LYS A 1 107 ? -17.377 2.443 29.124 1.00 96.69 107 LYS A N 1
ATOM 837 C CA . LYS A 1 107 ? -16.744 1.356 28.373 1.00 96.69 107 LYS A CA 1
ATOM 838 C C . LYS A 1 107 ? -17.652 0.130 28.334 1.00 96.69 107 LYS A C 1
ATOM 840 O O . LYS A 1 107 ? -18.103 -0.363 29.365 1.00 96.69 107 LYS A O 1
ATOM 845 N N . ILE A 1 108 ? -17.813 -0.430 27.139 1.00 97.62 108 ILE A N 1
ATOM 846 C CA . ILE A 1 108 ? -18.415 -1.749 26.920 1.00 97.62 108 ILE A CA 1
ATOM 847 C C . ILE A 1 108 ? -17.333 -2.773 26.563 1.00 97.62 108 ILE A C 1
ATOM 849 O O . ILE A 1 108 ? -16.263 -2.423 26.059 1.00 97.62 108 ILE A O 1
ATOM 853 N N . SER A 1 109 ? -17.603 -4.053 26.813 1.00 97.50 109 SER A N 1
ATOM 854 C CA . SER A 1 109 ? -16.696 -5.135 26.430 1.00 97.50 109 SER A CA 1
ATOM 855 C C . SER A 1 109 ? -16.545 -5.232 24.906 1.00 97.50 109 SER A C 1
ATOM 857 O O . SER A 1 109 ? -17.492 -4.995 24.154 1.00 97.50 109 SER A O 1
ATOM 859 N N . PHE A 1 110 ? -15.358 -5.627 24.429 1.00 98.19 110 PHE A N 1
ATOM 860 C CA . PHE A 1 110 ? -15.134 -5.815 22.991 1.00 98.19 110 PHE A CA 1
ATOM 861 C C . PHE A 1 110 ? -16.044 -6.911 22.414 1.00 98.19 110 PHE A C 1
ATOM 863 O O . PHE A 1 110 ? -16.731 -6.710 21.414 1.00 98.19 110 PHE A O 1
ATOM 870 N N . HIS A 1 111 ? -16.095 -8.061 23.089 1.00 98.00 111 HIS A N 1
ATOM 871 C CA . HIS A 1 111 ? -17.039 -9.131 22.788 1.00 98.00 111 HIS A CA 1
ATOM 872 C C . HIS A 1 111 ? -18.299 -8.989 23.663 1.00 98.00 111 HIS A C 1
ATOM 874 O O . HIS A 1 111 ? -18.156 -8.765 24.869 1.00 98.00 111 HIS A O 1
ATOM 880 N N . PRO A 1 112 ? -19.521 -9.127 23.113 1.00 98.00 112 PRO A N 1
ATOM 881 C CA . PRO A 1 112 ? -19.844 -9.468 21.721 1.00 98.00 112 PRO A CA 1
ATOM 882 C C . PRO A 1 112 ? -19.967 -8.261 20.780 1.00 98.00 112 PRO A C 1
ATOM 884 O O . PRO A 1 112 ? -20.006 -8.442 19.565 1.00 98.00 112 PRO A O 1
ATOM 887 N N . TYR A 1 113 ? -20.039 -7.046 21.329 1.00 98.44 113 TYR A N 1
ATOM 888 C CA . TYR A 1 113 ? -20.489 -5.851 20.615 1.00 98.44 113 TYR A CA 1
ATOM 889 C C . TYR A 1 113 ? -19.645 -5.517 19.380 1.00 98.44 113 TYR A C 1
ATOM 891 O O . TYR A 1 113 ? -20.164 -5.482 18.263 1.00 98.44 113 TYR A O 1
ATOM 899 N N . PHE A 1 114 ? -18.342 -5.305 19.558 1.00 98.19 114 PHE A N 1
ATOM 900 C CA . PHE A 1 114 ? -17.442 -4.979 18.455 1.00 98.19 114 PHE A CA 1
ATOM 901 C C . PHE A 1 114 ? -17.101 -6.209 17.616 1.00 98.19 114 PHE A C 1
ATOM 903 O O . PHE A 1 114 ? -16.990 -6.085 16.406 1.00 98.19 114 PHE A O 1
ATOM 910 N N . THR A 1 115 ? -17.069 -7.414 18.201 1.00 98.62 115 THR A N 1
ATOM 911 C CA . THR A 1 115 ? -16.891 -8.652 17.420 1.00 98.62 115 THR A CA 1
ATOM 912 C C . THR A 1 115 ? -17.979 -8.824 16.353 1.00 98.62 115 THR A C 1
ATOM 914 O O . THR A 1 115 ? -17.669 -9.101 15.199 1.00 98.62 115 THR A O 1
ATOM 917 N N . LEU A 1 116 ? -19.254 -8.632 16.708 1.00 98.62 116 LEU A N 1
ATOM 918 C CA . LEU A 1 116 ? -20.363 -8.727 15.751 1.00 98.62 116 LEU A CA 1
ATOM 919 C C . LEU A 1 116 ? -20.316 -7.605 14.708 1.00 98.62 116 LEU A C 1
ATOM 921 O O . LEU A 1 116 ? -20.556 -7.851 13.524 1.00 98.62 116 LE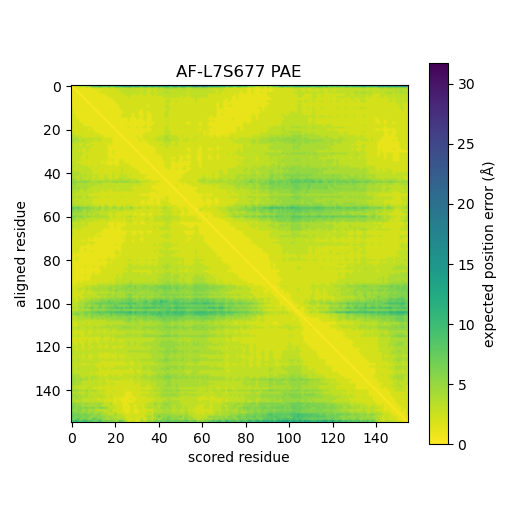U A O 1
ATOM 925 N N . LYS A 1 117 ? -19.973 -6.384 15.134 1.00 98.56 117 LYS A N 1
ATOM 926 C CA . LYS A 1 117 ? -19.810 -5.237 14.233 1.00 98.56 117 LYS A CA 1
ATOM 927 C C . LYS A 1 117 ? -18.684 -5.465 13.218 1.00 98.56 117 LYS A C 1
ATOM 929 O O . LYS A 1 117 ? -18.863 -5.166 12.039 1.00 98.56 117 LYS A O 1
ATOM 934 N N . ASP A 1 118 ? -17.566 -6.034 13.653 1.00 98.50 118 ASP A N 1
ATOM 935 C CA . ASP A 1 118 ? -16.417 -6.327 12.798 1.00 98.50 118 ASP A CA 1
ATOM 936 C C . ASP A 1 118 ? -16.722 -7.465 11.820 1.00 98.50 118 ASP A C 1
ATOM 938 O O . ASP A 1 118 ? -16.367 -7.362 10.648 1.00 98.50 118 ASP A O 1
ATOM 942 N N . ILE A 1 119 ? -17.456 -8.505 12.240 1.00 98.69 119 ILE A N 1
ATOM 943 C CA . ILE A 1 119 ? -17.931 -9.565 11.331 1.00 98.69 119 ILE A CA 1
ATOM 944 C C . ILE A 1 119 ? -18.807 -8.969 10.221 1.00 98.69 119 ILE A C 1
ATOM 946 O O . ILE A 1 119 ? -18.614 -9.289 9.046 1.00 98.69 119 ILE A O 1
ATOM 950 N N . LEU A 1 120 ? -19.729 -8.060 10.555 1.00 98.62 120 LEU A N 1
ATOM 951 C CA . LEU A 1 120 ? -20.512 -7.346 9.544 1.00 98.62 120 LEU A CA 1
ATOM 952 C C . LEU A 1 120 ? -19.600 -6.550 8.595 1.00 98.62 120 LEU A C 1
ATOM 954 O O . LEU A 1 120 ? -19.750 -6.643 7.380 1.00 98.62 120 LEU A O 1
ATOM 958 N N . GLY A 1 121 ? -18.615 -5.822 9.125 1.00 98.50 121 GLY A N 1
ATOM 959 C CA . GLY A 1 121 ? -17.636 -5.097 8.312 1.00 98.50 121 GLY A CA 1
ATOM 960 C C . GLY A 1 121 ? -16.868 -6.003 7.342 1.00 98.50 121 GLY A C 1
ATOM 961 O O . GLY A 1 121 ? -16.792 -5.702 6.153 1.00 98.50 121 GLY A O 1
ATOM 962 N N . VAL A 1 122 ? -16.356 -7.141 7.820 1.00 98.62 122 VAL A N 1
ATOM 963 C CA . VAL A 1 122 ? -15.623 -8.128 7.007 1.00 98.62 122 VAL A CA 1
ATOM 964 C C . VAL A 1 122 ? -16.515 -8.753 5.933 1.00 98.62 122 VAL A C 1
ATOM 966 O O . VAL A 1 122 ? -16.087 -8.918 4.794 1.00 98.62 122 VAL A O 1
ATOM 969 N N . THR A 1 123 ? -17.769 -9.083 6.251 1.00 98.62 123 THR A N 1
ATOM 970 C CA . THR A 1 123 ? -18.692 -9.641 5.246 1.00 98.62 123 THR A CA 1
ATOM 971 C C . THR A 1 123 ? -18.995 -8.643 4.127 1.00 98.62 123 THR A C 1
ATOM 973 O O . THR A 1 123 ? -19.011 -9.030 2.960 1.00 98.62 123 THR A O 1
ATOM 976 N N . LEU A 1 124 ? -19.153 -7.354 4.449 1.00 98.69 124 LEU A N 1
ATOM 977 C CA . LEU A 1 124 ? -19.357 -6.301 3.452 1.00 98.69 124 LEU A CA 1
ATOM 978 C C . LEU A 1 124 ? -18.111 -6.061 2.588 1.00 98.69 124 LEU A C 1
ATOM 980 O O . LEU A 1 124 ? -18.235 -5.921 1.371 1.00 98.69 124 LEU A O 1
ATOM 984 N N . THR A 1 125 ? -16.908 -6.045 3.172 1.00 98.50 125 THR A N 1
ATOM 985 C CA . THR A 1 125 ? -15.669 -5.879 2.391 1.00 98.50 125 THR A CA 1
ATOM 986 C C . THR A 1 125 ? -15.402 -7.077 1.483 1.00 98.50 125 THR A C 1
ATOM 988 O O . THR A 1 125 ? -15.015 -6.883 0.331 1.00 98.50 125 THR A O 1
ATOM 991 N N . LEU A 1 126 ? -15.671 -8.303 1.943 1.00 98.50 126 LEU A N 1
ATOM 992 C CA . LEU A 1 126 ? -15.581 -9.509 1.115 1.00 98.50 126 LEU A CA 1
ATOM 993 C C . LEU A 1 126 ? -16.621 -9.519 -0.006 1.00 98.50 126 LEU A C 1
ATOM 995 O O . LEU A 1 126 ? -16.296 -9.916 -1.124 1.00 98.50 126 LEU A O 1
ATOM 999 N N . LEU A 1 127 ? -17.845 -9.052 0.252 1.00 98.56 127 LEU A N 1
ATOM 1000 C CA . LEU A 1 127 ? -18.854 -8.890 -0.793 1.00 98.56 127 LEU A CA 1
ATOM 1001 C C . LEU A 1 127 ? -18.351 -7.932 -1.880 1.00 98.56 127 LEU A C 1
ATOM 1003 O O . LEU A 1 127 ? -18.344 -8.288 -3.053 1.00 98.56 127 LEU A O 1
ATOM 1007 N N . LEU A 1 128 ? -17.849 -6.754 -1.502 1.00 98.31 128 LEU A N 1
ATOM 1008 C CA . LEU A 1 128 ? -17.291 -5.797 -2.461 1.00 98.31 128 LEU A CA 1
ATOM 1009 C C . LEU A 1 128 ? -16.109 -6.394 -3.237 1.00 98.31 128 LEU A C 1
ATOM 1011 O O . LEU A 1 128 ? -16.099 -6.353 -4.466 1.00 98.31 128 LEU A O 1
ATOM 1015 N N . LEU A 1 129 ? -15.150 -7.019 -2.550 1.00 98.50 129 LEU A N 1
ATOM 1016 C CA . LEU A 1 129 ? -13.998 -7.645 -3.197 1.00 98.50 129 LEU A CA 1
ATOM 1017 C C . LEU A 1 129 ? -14.427 -8.727 -4.196 1.00 98.50 129 LEU A C 1
ATOM 1019 O O . LEU A 1 129 ? -13.978 -8.725 -5.339 1.00 98.50 129 LEU A O 1
ATOM 1023 N N . THR A 1 130 ? -15.316 -9.634 -3.790 1.00 98.38 130 THR A N 1
ATOM 1024 C CA . THR A 1 130 ? -15.799 -10.715 -4.662 1.00 98.38 130 THR A CA 1
ATOM 1025 C C . THR A 1 130 ? -16.602 -10.178 -5.839 1.00 98.38 130 THR A C 1
ATOM 1027 O O . THR A 1 130 ? -16.445 -10.691 -6.943 1.00 98.38 130 THR A O 1
ATOM 1030 N N . THR A 1 131 ? -17.385 -9.108 -5.664 1.00 98.62 131 THR A N 1
ATOM 1031 C CA . THR A 1 131 ? -18.077 -8.486 -6.800 1.00 98.62 131 THR A CA 1
ATOM 1032 C C . THR A 1 131 ? -17.100 -7.944 -7.840 1.00 98.62 131 THR A C 1
ATOM 1034 O O . THR A 1 131 ? -17.271 -8.226 -9.025 1.00 98.62 131 THR A O 1
ATOM 1037 N N . VAL A 1 132 ? -16.031 -7.259 -7.413 1.00 98.62 132 VAL A N 1
ATOM 1038 C CA . VAL A 1 132 ? -14.986 -6.783 -8.330 1.00 98.62 132 VAL A CA 1
ATOM 1039 C C . VAL A 1 132 ? -14.301 -7.966 -9.009 1.00 98.62 132 VAL A C 1
ATOM 1041 O O . VAL A 1 132 ? -14.201 -7.984 -10.229 1.00 98.62 132 VAL A O 1
ATOM 1044 N N . VAL A 1 133 ? -13.882 -8.983 -8.253 1.00 98.50 133 VAL A N 1
ATOM 1045 C CA . VAL A 1 133 ? -13.143 -10.133 -8.797 1.00 98.50 133 VAL A CA 1
ATOM 1046 C C . VAL A 1 133 ? -13.971 -10.946 -9.799 1.00 98.50 133 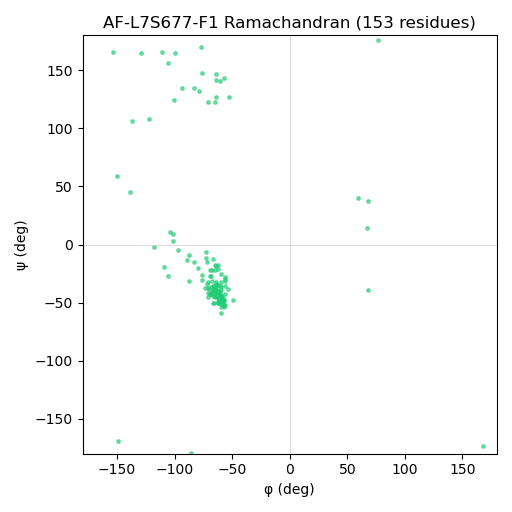VAL A C 1
ATOM 1048 O O . VAL A 1 133 ? -13.447 -11.319 -10.845 1.00 98.50 133 VAL A O 1
ATOM 1051 N N . PHE A 1 134 ? -15.246 -11.227 -9.513 1.00 98.50 134 PHE A N 1
ATOM 1052 C CA . PHE A 1 134 ? -16.058 -12.113 -10.355 1.00 98.50 134 PHE A CA 1
ATOM 1053 C C . PHE A 1 134 ? -16.778 -11.403 -11.503 1.00 98.50 134 PHE A C 1
ATOM 1055 O O . PHE A 1 134 ? -16.974 -12.020 -12.548 1.00 98.50 134 PHE A O 1
ATOM 1062 N N . PHE A 1 135 ? -17.175 -10.137 -11.340 1.00 98.50 135 PHE A N 1
ATOM 1063 C CA . PHE A 1 135 ? -17.954 -9.429 -12.363 1.00 98.50 135 PHE A CA 1
ATOM 1064 C C . PHE A 1 135 ? -17.143 -8.393 -13.145 1.00 98.50 135 PHE A C 1
ATOM 1066 O O . PHE A 1 135 ? -17.474 -8.115 -14.295 1.00 98.50 135 PHE A O 1
ATOM 1073 N N . SER A 1 136 ? -16.083 -7.823 -12.563 1.00 98.19 136 SER A N 1
ATOM 1074 C CA . SER A 1 136 ? -15.306 -6.755 -13.203 1.00 98.19 136 SER A CA 1
ATOM 1075 C C . SER A 1 136 ? -13.821 -6.758 -12.784 1.00 98.19 136 SER A C 1
ATOM 1077 O O . SER A 1 136 ? -13.336 -5.754 -12.251 1.00 98.19 136 SER A O 1
ATOM 1079 N N . PRO A 1 137 ? -13.070 -7.857 -13.012 1.00 97.69 137 PRO A N 1
ATOM 1080 C CA . PRO A 1 137 ? -11.726 -8.052 -12.448 1.00 97.69 137 PRO A CA 1
ATOM 1081 C C . PRO A 1 137 ? -10.695 -7.012 -12.903 1.00 97.69 137 PRO A C 1
ATOM 1083 O O . PRO A 1 137 ? -9.691 -6.802 -12.229 1.00 97.69 137 PRO A O 1
ATOM 1086 N N . TYR A 1 138 ? -10.945 -6.346 -14.031 1.00 97.31 138 TYR A N 1
ATOM 1087 C CA . TYR A 1 138 ? -10.055 -5.336 -14.605 1.00 97.31 138 TYR A CA 1
ATOM 1088 C C . TYR A 1 138 ? -10.495 -3.894 -14.331 1.00 97.31 138 TYR A C 1
ATOM 1090 O O . TYR A 1 138 ? -9.835 -2.972 -14.790 1.00 97.31 138 TYR A O 1
ATOM 1098 N N . LEU A 1 139 ? -11.575 -3.680 -13.566 1.00 98.00 139 LEU A N 1
ATOM 1099 C CA . LEU A 1 139 ? -12.133 -2.346 -13.298 1.00 98.00 139 LEU A CA 1
ATOM 1100 C C . LEU A 1 139 ? -11.116 -1.375 -12.679 1.00 98.00 139 LEU A C 1
ATOM 1102 O O . LEU A 1 139 ? -11.159 -0.182 -12.956 1.00 98.00 139 LEU A O 1
ATOM 11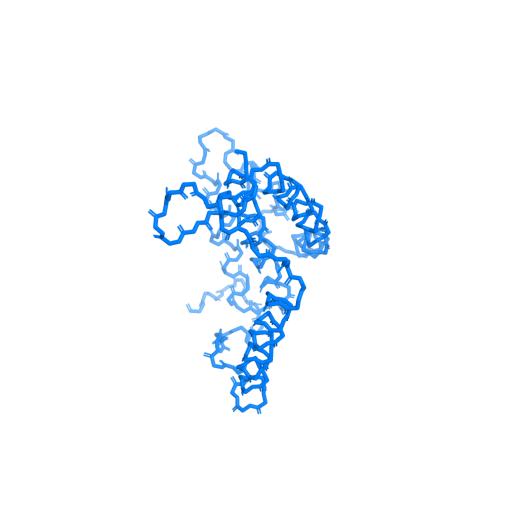06 N N . LEU A 1 140 ? -10.235 -1.888 -11.819 1.00 97.88 140 LEU A N 1
ATOM 1107 C CA . LEU A 1 140 ? -9.252 -1.102 -11.066 1.00 97.88 140 LEU A CA 1
ATOM 1108 C C . LEU A 1 140 ? -7.825 -1.229 -11.633 1.00 97.88 140 LEU A C 1
ATOM 1110 O O . LEU A 1 140 ? -6.870 -0.840 -10.964 1.00 97.88 140 LEU A O 1
ATOM 1114 N N . GLY A 1 141 ? -7.670 -1.829 -12.817 1.00 96.75 141 GLY A N 1
ATOM 1115 C CA . GLY A 1 141 ? -6.379 -2.054 -13.466 1.00 96.75 141 GLY A CA 1
ATOM 1116 C C . GLY A 1 141 ? -6.186 -1.196 -14.714 1.00 96.75 141 GLY A C 1
ATOM 1117 O O . GLY A 1 141 ? -7.139 -0.642 -15.255 1.00 96.75 141 GLY A O 1
ATOM 1118 N N . ASP A 1 142 ? -4.943 -1.131 -15.187 1.00 97.50 142 ASP A N 1
ATOM 1119 C CA . ASP A 1 142 ? -4.591 -0.463 -16.440 1.00 97.50 142 ASP A CA 1
ATOM 1120 C C . ASP A 1 142 ? -4.417 -1.498 -17.576 1.00 97.50 142 ASP A C 1
ATOM 1122 O O . ASP A 1 142 ? -3.617 -2.434 -17.416 1.00 97.50 142 ASP A O 1
ATOM 1126 N N . PRO A 1 143 ? -5.136 -1.372 -18.714 1.00 97.31 143 PRO A N 1
ATOM 1127 C CA . PRO A 1 143 ? -5.026 -2.295 -19.844 1.00 97.31 143 PRO A CA 1
ATOM 1128 C C . PRO A 1 143 ? -3.608 -2.445 -20.405 1.00 97.31 143 PRO A C 1
ATOM 1130 O O . PRO A 1 143 ? -3.250 -3.506 -20.919 1.00 97.31 143 PRO A O 1
ATOM 1133 N N . GLU A 1 144 ? -2.769 -1.417 -20.306 1.00 96.69 144 GLU A N 1
ATOM 1134 C CA . GLU A 1 144 ? -1.424 -1.452 -20.870 1.00 96.69 144 GLU A CA 1
ATOM 1135 C C . GLU A 1 144 ? -0.506 -2.419 -20.132 1.00 96.69 144 GLU A C 1
ATOM 1137 O O . GLU A 1 144 ? 0.454 -2.931 -20.715 1.00 96.69 144 GLU A O 1
ATOM 1142 N N . ASN A 1 145 ? -0.822 -2.760 -18.879 1.00 97.56 145 ASN A N 1
ATOM 1143 C CA . ASN A 1 145 ? -0.037 -3.733 -18.131 1.00 97.56 145 ASN A CA 1
ATOM 1144 C C . ASN A 1 145 ? -0.227 -5.184 -18.617 1.00 97.56 145 ASN A C 1
ATOM 1146 O O . ASN A 1 145 ? 0.512 -6.068 -18.188 1.00 97.56 145 ASN A O 1
ATOM 1150 N N . PHE A 1 146 ? -1.162 -5.436 -19.547 1.00 97.19 146 PHE A N 1
ATOM 1151 C CA . PHE A 1 146 ? -1.246 -6.705 -20.285 1.00 97.19 146 PHE A CA 1
ATOM 1152 C C . PHE A 1 146 ? -0.240 -6.802 -21.434 1.00 97.19 146 PHE A C 1
ATOM 1154 O O . PHE A 1 146 ? 0.067 -7.903 -21.897 1.00 97.19 146 PHE A O 1
ATOM 1161 N N . SER A 1 147 ? 0.284 -5.670 -21.907 1.00 97.38 147 SER A N 1
ATOM 1162 C CA . SER A 1 147 ? 1.350 -5.660 -22.904 1.00 97.38 147 SER A CA 1
ATOM 1163 C C . SER A 1 147 ? 2.705 -5.841 -22.220 1.00 97.38 147 SER A C 1
ATOM 1165 O O . SER A 1 147 ? 2.982 -5.229 -21.188 1.00 97.38 147 SER A O 1
ATOM 1167 N N . LYS A 1 148 ? 3.555 -6.714 -22.776 1.00 96.00 148 LYS A N 1
ATOM 1168 C CA . LYS A 1 148 ? 4.897 -6.961 -22.227 1.00 96.00 148 LYS A CA 1
ATOM 1169 C C . LYS A 1 148 ? 5.713 -5.671 -22.234 1.00 96.00 148 LYS A C 1
ATOM 1171 O O . LYS A 1 148 ? 5.683 -4.931 -23.215 1.00 96.00 148 LYS A O 1
ATOM 1176 N N . ALA A 1 149 ? 6.485 -5.460 -21.173 1.00 95.81 149 ALA A N 1
ATOM 1177 C CA . ALA A 1 149 ? 7.375 -4.317 -21.051 1.00 95.81 149 ALA A CA 1
ATOM 1178 C C . ALA A 1 149 ? 8.310 -4.172 -22.268 1.00 95.81 149 ALA A C 1
ATOM 1180 O O . ALA A 1 149 ? 9.040 -5.105 -22.617 1.00 95.81 149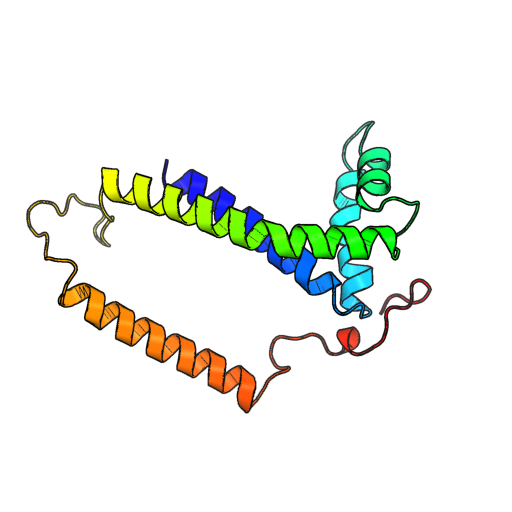 ALA A O 1
ATOM 1181 N N . ASN A 1 150 ? 8.320 -2.985 -22.876 1.00 96.38 150 ASN A N 1
ATOM 1182 C CA . ASN A 1 150 ? 9.234 -2.609 -23.945 1.00 96.38 150 ASN A CA 1
ATOM 1183 C C . ASN A 1 150 ? 10.019 -1.352 -23.530 1.00 96.38 150 ASN A C 1
ATOM 1185 O O . ASN A 1 150 ? 9.459 -0.256 -23.541 1.00 96.38 150 ASN A O 1
ATOM 1189 N N . PRO A 1 151 ? 11.326 -1.464 -23.227 1.00 95.19 151 PRO A N 1
ATOM 1190 C CA . PRO A 1 151 ? 12.130 -0.320 -22.796 1.00 95.19 151 PRO A CA 1
ATOM 1191 C C . PRO A 1 151 ? 12.336 0.737 -23.891 1.00 95.19 151 PRO A C 1
ATOM 1193 O O . PRO A 1 151 ? 12.796 1.835 -23.594 1.00 95.19 151 PRO A O 1
ATOM 1196 N N . MET A 1 152 ? 12.006 0.423 -25.147 1.00 96.00 152 MET A N 1
ATOM 1197 C CA . MET A 1 152 ? 12.144 1.331 -26.290 1.00 96.00 152 MET A CA 1
ATOM 1198 C C . MET A 1 152 ? 10.837 2.055 -26.640 1.00 96.00 152 MET A C 1
ATOM 1200 O O . MET A 1 152 ? 10.834 2.883 -27.545 1.00 96.00 152 MET A O 1
ATOM 1204 N N . SER A 1 153 ? 9.730 1.734 -25.964 1.00 96.12 153 SER A N 1
ATOM 1205 C CA . SER A 1 153 ? 8.426 2.356 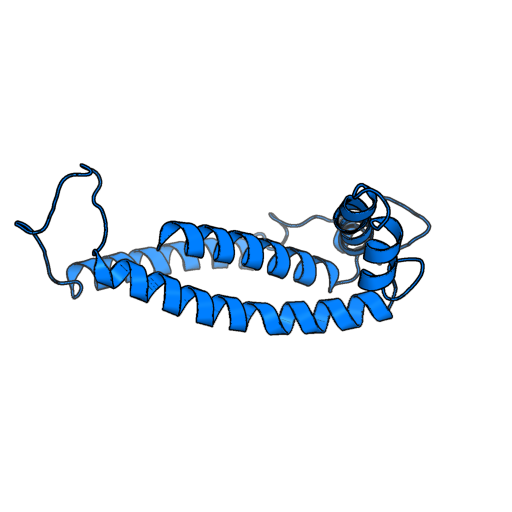-26.193 1.00 96.12 153 SER A CA 1
ATOM 1206 C C . SER A 1 153 ? 7.764 2.651 -24.859 1.00 96.12 153 SER A C 1
ATOM 1208 O O . SER A 1 153 ? 7.267 1.740 -24.192 1.00 96.12 153 SER A O 1
ATOM 1210 N N . THR A 1 154 ? 7.730 3.930 -24.498 1.00 91.69 154 THR A N 1
ATOM 1211 C CA . THR A 1 154 ? 6.768 4.419 -23.512 1.00 91.69 154 THR A CA 1
ATOM 1212 C C . THR A 1 154 ? 5.363 4.246 -24.087 1.00 91.69 154 THR A C 1
ATOM 1214 O O . THR A 1 154 ? 5.208 4.418 -25.302 1.00 91.69 154 THR A O 1
ATOM 1217 N N . PRO A 1 155 ? 4.375 3.860 -23.275 1.00 88.56 155 PRO A N 1
ATOM 1218 C CA . PRO A 1 155 ? 2.987 3.915 -23.695 1.00 88.56 155 PRO A CA 1
ATOM 1219 C C . PRO A 1 155 ? 2.522 5.321 -24.065 1.00 88.56 155 PRO A C 1
ATOM 1221 O O . PRO A 1 155 ? 3.121 6.296 -23.543 1.00 88.56 155 PRO A O 1
#

Organism: NCBI:txid759983

Radius of gyration: 21.08 Å; Cα contacts (8 Å, |Δi|>4): 117; chains: 1; bounding box: 46×28×59 Å

Secondary structure (DSSP, 8-state):
-HHHHHHHHHHHHHHHHHHHHHTT-BHHHHHHHHHHHHGGGGSTTTHHHHHHHHHTSSSS-HHHHHHHHHHHHHHHHHHHHHHHHHHHHHHHH----TT-S--GGG---STTHHHHHHHHHHHHHHHHHHHHHHH-TTTTS-GGGGSBP-TT---

Solvent-accessible surface area (backbone atoms only — not comparable to full-atom values): 8824 Å² total; per-residue (Å²): 112,37,65,62,45,50,53,52,44,49,55,51,48,52,50,32,52,52,35,51,55,36,68,84,44,6,35,54,17,49,52,50,50,52,56,64,50,47,58,45,44,74,42,80,100,50,8,62,60,50,36,33,60,68,22,65,42,98,53,87,45,71,60,22,52,57,52,33,52,53,48,36,64,48,42,61,59,51,45,52,55,49,48,53,54,29,50,52,49,35,64,78,75,49,83,86,55,98,83,72,59,92,54,81,93,73,70,75,64,57,71,65,61,51,53,56,51,48,52,53,51,51,54,52,51,49,50,54,51,48,49,37,59,74,77,41,68,60,74,91,57,64,78,56,42,76,40,71,51,47,97,91,52,82,129

InterPro domains:
  IPR005797 Cytochrome b/b6, N-terminal domain [PF13631] (2-143)
  IPR005797 Cytochrome b/b6, N-terminal domain [PS51002] (1-99)
  IPR005798 Cytochrome b/b6, C-terminal [PS51003] (100-155)
  IPR016174 Di-haem cytochrome, transmembrane [SSF81342] (2-150)
  IPR027387 Cytochrome b/b6-like domain superfamily [G3DSA:1.20.810.10] (1-155)

pLDDT: mean 97.54, std 1.52, range [88.56, 98.81]

Nearest PDB structures (foldseek):
  8ugj-assembly1_3P  TM=9.970E-01  e=7.853E-16  Sus scrofa
  8ugd-assembly1_3C  TM=9.960E-01  e=8.292E-16  Sus scrofa
  7r3v-assembly1_C  TM=9.971E-01  e=1.682E-15  Bos taurus
  3cwb-assembly1_C  TM=9.906E-01  e=7.313E-15  Gallus gallus
  1ezv-assembly1_C-1  TM=9.935E-01  e=4.830E-13  Saccharomyces cerevisiae

Foldseek 3Di:
DLVVLVVVLVVLVVLLVLLVLLQLQFACNQVVVQVVLLVQLPPPPCSCVSSCVCCVHNGNDPSNNVVSVVSNVPSVVVSVVSVVVSVVVCVVPPDADPVRDDCPVPDDDCPPVVVVVVVVVVVVVVVVVVCCVPPPVCPPDDPRRVHHHDPVDRD

Sequence (155 aa):
NTWLIGVVILLTTMLTAFLGYVLPWGQMSLWGATVITNLLSAIPYIGTTMVTWIWGGFSISNSTLTRFFTFHFLFPFIILALTTLHILFLHETGSNNPLGVNSDSDKISFHPYFTLKDILGVTLTLLLLTTVVFFSPYLLGDPENFSKANPMSTP

Mean predicted aligned error: 3.1 Å